Protein AF-A0A355I9F6-F1 (afdb_monomer_lite)

Foldseek 3Di:
DVVVLLVDLEEEAEFEQDQRTPPVVVVVLVVQQVVLPPVCVVPVVRAASQAQREYAYEYEEADDPVVQLCNCVRPQVVSQVSCPPPNHYHFCFLDPSTRRHGYAYQPDWADDPVDPDIDTHHDPVVVCVSCVSRVVRSVVSVD

Sequence (143 aa):
IYARLSAAEALFVVSAHYAPIPSKLAMLLEKMEQLAFLPRFNNEENKSLLYQRPVGIIAHGGGTEEIIKGYTGVVINTIANALSWPIEMNIIGAGEEWPRGIAIPVMTVKKDSNSVFPVQEYDWLDIKERIRPLVSNVMMELS

Secondary structure (DSSP, 8-state):
-HHHHHH-SSEEEEEE-SSSS-HHHHHHHHHHHHHHHHHHHH-TT---TTTT-EEEEEEEEE--HHHHHTHIIIIIHHHHHHHSTTT--EEE-SSSS-TT-EEEEESEEE--TT-SSPEEE--HHHHHHHHHHHHHHHHHTT-

Structure (mmCIF, N/CA/C/O backbone):
data_AF-A0A355I9F6-F1
#
_entry.id   AF-A0A355I9F6-F1
#
loop_
_atom_site.group_PDB
_atom_site.id
_atom_site.type_symbol
_atom_site.label_atom_id
_atom_site.label_alt_id
_atom_site.label_comp_id
_atom_site.label_asym_id
_atom_site.label_entity_id
_atom_site.label_seq_id
_atom_site.pdbx_PDB_ins_code
_atom_site.Cartn_x
_atom_site.Cartn_y
_atom_site.Cartn_z
_atom_site.occupancy
_atom_site.B_iso_or_equiv
_atom_site.auth_seq_id
_atom_site.auth_comp_id
_atom_site.auth_asym_id
_atom_site.auth_atom_id
_atom_site.pdbx_PDB_model_num
ATOM 1 N N . ILE A 1 1 ? -15.415 -8.206 -2.521 1.00 88.25 1 ILE A N 1
ATOM 2 C CA . ILE A 1 1 ? -14.079 -7.751 -2.054 1.00 88.25 1 ILE A CA 1
ATOM 3 C C . ILE A 1 1 ? -14.155 -7.289 -0.604 1.00 88.25 1 ILE A C 1
ATOM 5 O O . ILE A 1 1 ? -13.533 -7.942 0.218 1.00 88.25 1 ILE A O 1
ATOM 9 N N . TYR A 1 2 ? -14.976 -6.285 -0.269 1.00 89.38 2 TYR A N 1
ATOM 10 C CA . TYR A 1 2 ? -15.087 -5.753 1.100 1.00 89.38 2 TYR A CA 1
ATOM 11 C C . TYR A 1 2 ? -15.276 -6.819 2.193 1.00 89.38 2 TYR A C 1
ATOM 13 O O . TYR A 1 2 ? -14.479 -6.867 3.112 1.00 89.38 2 TYR A O 1
ATOM 21 N N . ALA A 1 3 ? -16.211 -7.763 2.034 1.00 91.12 3 ALA A N 1
ATOM 22 C CA . ALA A 1 3 ? -16.405 -8.843 3.013 1.00 91.12 3 ALA A CA 1
ATOM 23 C C . ALA A 1 3 ? -15.140 -9.689 3.280 1.00 91.12 3 ALA A C 1
ATOM 25 O O . ALA A 1 3 ? -14.922 -10.126 4.403 1.00 91.12 3 ALA A O 1
ATOM 26 N N . ARG A 1 4 ? -14.287 -9.899 2.264 1.00 93.81 4 ARG A N 1
ATOM 27 C CA . ARG A 1 4 ? -13.000 -10.590 2.446 1.00 93.81 4 ARG A CA 1
ATOM 28 C C . ARG A 1 4 ? -11.995 -9.710 3.186 1.00 93.81 4 ARG A C 1
ATOM 30 O O . ARG A 1 4 ? -11.299 -10.218 4.050 1.00 93.81 4 ARG A O 1
ATOM 37 N N . LEU A 1 5 ? -11.953 -8.410 2.878 1.00 92.88 5 LEU A N 1
ATOM 38 C CA . LEU A 1 5 ? -11.118 -7.447 3.605 1.00 92.88 5 LEU A CA 1
ATOM 39 C C . LEU A 1 5 ? -11.513 -7.407 5.086 1.00 92.88 5 LEU A C 1
ATOM 41 O O . LEU A 1 5 ? -10.661 -7.530 5.953 1.00 92.88 5 LEU A O 1
ATOM 45 N N . SER A 1 6 ? -12.812 -7.329 5.378 1.00 91.44 6 SER A N 1
ATOM 46 C CA . SER A 1 6 ? -13.343 -7.301 6.744 1.00 91.44 6 SER A CA 1
ATOM 47 C C . SER A 1 6 ? -13.072 -8.576 7.548 1.00 91.44 6 SER A C 1
ATOM 49 O O . SER A 1 6 ? -13.132 -8.538 8.775 1.00 91.44 6 SER A O 1
ATOM 51 N N . ALA A 1 7 ? -12.757 -9.695 6.896 1.00 94.31 7 ALA A N 1
ATOM 52 C CA . ALA A 1 7 ? -12.379 -10.943 7.557 1.00 94.31 7 ALA A CA 1
ATOM 53 C C . ALA A 1 7 ? -10.856 -11.118 7.711 1.00 94.31 7 ALA A C 1
ATOM 55 O O . ALA A 1 7 ? -10.430 -12.007 8.436 1.00 94.31 7 ALA A O 1
ATOM 56 N N . ALA A 1 8 ? -10.042 -10.304 7.033 1.00 95.25 8 ALA A N 1
ATOM 57 C CA . ALA A 1 8 ? -8.589 -10.442 7.033 1.00 95.25 8 ALA A CA 1
ATOM 58 C C . ALA A 1 8 ? -7.952 -9.763 8.253 1.00 95.25 8 ALA A C 1
ATOM 60 O O . ALA A 1 8 ? -8.316 -8.640 8.589 1.00 95.25 8 ALA A O 1
ATOM 61 N N . GLU A 1 9 ? -6.976 -10.411 8.881 1.00 96.38 9 GLU A N 1
ATOM 62 C CA . GLU A 1 9 ? -6.265 -9.870 10.051 1.00 96.38 9 GLU A CA 1
ATOM 63 C C . GLU A 1 9 ? -5.261 -8.776 9.665 1.00 96.38 9 GLU A C 1
ATOM 65 O O . GLU A 1 9 ? -5.070 -7.823 10.411 1.00 96.38 9 GLU A O 1
ATOM 70 N N . ALA A 1 10 ? -4.707 -8.858 8.454 1.00 97.31 10 ALA A N 1
ATOM 71 C CA . ALA A 1 10 ? -3.847 -7.849 7.847 1.00 97.31 10 ALA A CA 1
ATOM 72 C C . ALA A 1 10 ? -4.214 -7.620 6.377 1.00 97.31 10 ALA A C 1
ATOM 74 O O . ALA A 1 10 ? -4.852 -8.460 5.731 1.00 97.31 10 ALA A O 1
ATOM 75 N N . LEU A 1 11 ? -3.757 -6.497 5.825 1.00 97.25 11 LEU A N 1
ATOM 76 C CA . LEU A 1 11 ? -3.921 -6.157 4.415 1.00 97.25 11 LEU A CA 1
ATOM 77 C C . LEU A 1 11 ? -2.572 -5.813 3.773 1.00 97.25 11 LEU A C 1
ATOM 79 O O . LEU A 1 11 ? -1.759 -5.104 4.349 1.00 97.25 11 LEU A O 1
ATOM 83 N N . PHE A 1 12 ? -2.365 -6.244 2.532 1.00 98.12 12 PHE A N 1
ATOM 84 C CA . PHE A 1 12 ? -1.344 -5.664 1.663 1.00 98.12 12 PHE A CA 1
ATOM 85 C C . PHE A 1 12 ? -2.017 -5.030 0.451 1.00 98.12 12 PHE A C 1
ATOM 87 O O . PHE A 1 12 ? -2.768 -5.696 -0.265 1.00 98.12 12 PHE A O 1
ATOM 94 N N . VAL A 1 13 ? -1.749 -3.746 0.213 1.00 97.69 13 VAL A N 1
ATOM 95 C CA . VAL A 1 13 ? -2.215 -3.029 -0.978 1.00 97.69 13 VAL A CA 1
ATOM 96 C C . VAL A 1 13 ? -1.044 -2.865 -1.931 1.00 97.69 13 VAL A C 1
ATOM 98 O O . VAL A 1 13 ? -0.143 -2.071 -1.678 1.00 97.69 13 VAL A O 1
ATOM 101 N N . VAL A 1 14 ? -1.069 -3.601 -3.039 1.00 96.69 14 VAL A N 1
ATOM 102 C CA . VAL A 1 14 ? -0.078 -3.476 -4.113 1.00 96.69 14 VAL A CA 1
ATOM 103 C C . VAL A 1 14 ? -0.688 -2.656 -5.243 1.00 96.69 14 VAL A C 1
ATOM 105 O O . VAL A 1 14 ? -1.728 -3.037 -5.784 1.00 96.69 14 VAL A O 1
ATOM 108 N N . SER A 1 15 ? -0.077 -1.524 -5.587 1.00 95.94 15 SER A N 1
ATOM 109 C CA . SER A 1 15 ? -0.633 -0.596 -6.573 1.00 95.94 15 SER A CA 1
ATOM 110 C C . SER A 1 15 ? 0.418 -0.063 -7.534 1.00 95.94 15 SER A C 1
ATOM 112 O O . SER A 1 15 ? 1.451 0.466 -7.128 1.00 95.94 15 SER A O 1
ATOM 114 N N . ALA A 1 16 ? 0.094 -0.114 -8.823 1.00 92.12 16 ALA A N 1
ATOM 115 C CA . ALA A 1 16 ? 0.830 0.617 -9.840 1.00 92.12 16 ALA A CA 1
ATOM 116 C C . ALA A 1 16 ? 0.614 2.134 -9.690 1.00 92.12 16 ALA A C 1
ATOM 118 O O . ALA A 1 16 ? -0.431 2.569 -9.193 1.00 92.12 16 ALA A O 1
ATOM 119 N N . HIS A 1 17 ? 1.557 2.941 -10.176 1.00 89.19 17 HIS A N 1
ATOM 120 C CA . HIS A 1 17 ? 1.342 4.379 -10.361 1.00 89.19 17 HIS A CA 1
ATOM 121 C C . HIS A 1 17 ? 0.561 4.653 -11.654 1.00 89.19 17 HIS A C 1
ATOM 123 O O . HIS A 1 17 ? 1.140 4.676 -12.740 1.00 89.19 17 HIS A O 1
ATOM 129 N N . TYR A 1 18 ? -0.749 4.885 -11.527 1.00 81.12 18 TYR A N 1
ATOM 130 C CA . TYR A 1 18 ? -1.649 5.264 -12.625 1.00 81.12 18 TYR A CA 1
ATOM 131 C C . TYR A 1 18 ? -2.566 6.421 -12.194 1.00 81.12 18 TYR A C 1
ATOM 133 O O . TYR A 1 18 ? -3.695 6.193 -11.786 1.00 81.12 18 TYR A O 1
ATOM 141 N N . ALA A 1 19 ? -2.066 7.659 -12.267 1.00 70.31 19 ALA A N 1
ATOM 142 C CA . ALA A 1 19 ? -2.798 8.928 -12.091 1.00 70.31 19 ALA A CA 1
ATOM 143 C C . ALA A 1 19 ? -3.867 9.019 -10.957 1.00 70.31 19 ALA A C 1
ATOM 145 O O . ALA A 1 19 ? -5.053 9.172 -11.241 1.00 70.31 19 ALA A O 1
ATOM 146 N N . PRO A 1 20 ? -3.469 9.041 -9.670 1.00 86.50 20 PRO A N 1
ATOM 147 C CA . PRO A 1 20 ? -2.196 8.547 -9.167 1.00 86.50 20 PRO A CA 1
ATOM 148 C C . PRO A 1 20 ? -2.259 7.043 -8.834 1.00 86.50 20 PRO A C 1
ATOM 150 O O . PRO A 1 20 ? -1.222 6.387 -8.771 1.00 86.50 20 PRO A O 1
ATOM 153 N N . ILE A 1 21 ? -3.460 6.473 -8.687 1.00 96.06 21 ILE A N 1
ATOM 154 C CA . ILE A 1 21 ? -3.704 5.050 -8.426 1.00 96.06 21 ILE A CA 1
ATOM 155 C C . ILE A 1 21 ? -4.778 4.502 -9.378 1.00 96.06 21 ILE A C 1
ATOM 157 O O . ILE A 1 21 ? -5.635 5.264 -9.830 1.00 96.06 21 ILE A O 1
ATOM 161 N N . PRO A 1 22 ? -4.800 3.185 -9.663 1.00 95.94 22 PRO A N 1
ATOM 162 C CA . PRO A 1 22 ? -5.782 2.597 -10.566 1.00 95.94 22 PRO A CA 1
ATOM 163 C C . PRO A 1 22 ? -7.216 2.944 -10.147 1.00 95.94 22 PRO A C 1
ATOM 165 O O . PRO A 1 22 ? -7.581 2.786 -8.983 1.00 95.94 22 PRO A O 1
ATOM 168 N N . SER A 1 23 ? -8.062 3.332 -11.103 1.00 95.88 23 SER A N 1
ATOM 169 C CA . SER A 1 23 ? -9.444 3.769 -10.832 1.00 95.88 23 SER A CA 1
ATOM 170 C C . SER A 1 23 ? -10.260 2.756 -10.024 1.00 95.88 23 SER A C 1
ATOM 172 O O . SER A 1 23 ? -11.009 3.130 -9.129 1.00 95.88 23 SER A O 1
ATOM 174 N N . LYS A 1 24 ? -10.067 1.456 -10.271 1.00 94.94 24 LYS A N 1
ATOM 175 C CA . LYS A 1 24 ? -10.722 0.382 -9.505 1.00 94.94 24 LYS A CA 1
ATOM 176 C C . LYS A 1 24 ? -10.314 0.371 -8.027 1.00 94.94 24 LYS A C 1
ATOM 178 O O . LYS A 1 24 ? -11.147 0.051 -7.184 1.00 94.94 24 LYS A O 1
ATOM 183 N N . LEU A 1 25 ? -9.057 0.702 -7.717 1.00 96.31 25 LEU A N 1
ATOM 184 C CA . LEU A 1 25 ? -8.591 0.841 -6.337 1.00 96.31 25 LEU A CA 1
ATOM 185 C C . LEU A 1 25 ? -9.185 2.102 -5.705 1.00 96.31 25 LEU A C 1
ATOM 187 O O . LEU A 1 25 ? -9.702 2.016 -4.599 1.00 96.31 25 LEU A O 1
ATOM 191 N N . ALA A 1 26 ? -9.195 3.228 -6.425 1.00 96.44 26 ALA A N 1
ATOM 192 C CA . ALA A 1 26 ? -9.820 4.462 -5.948 1.00 96.44 26 ALA A CA 1
ATOM 193 C C . ALA A 1 26 ? -11.304 4.253 -5.590 1.00 96.44 26 ALA A C 1
ATOM 195 O O . ALA A 1 26 ? -11.713 4.564 -4.478 1.00 96.44 26 ALA A O 1
ATOM 196 N N . MET A 1 27 ? -12.080 3.615 -6.475 1.00 96.12 27 MET A N 1
ATOM 197 C CA . MET A 1 27 ? -13.490 3.287 -6.221 1.00 96.12 27 MET A CA 1
ATOM 198 C C . MET A 1 27 ? -13.679 2.367 -5.006 1.00 96.12 27 MET A C 1
ATOM 200 O O . MET A 1 27 ? -14.663 2.488 -4.277 1.00 96.12 27 MET A O 1
ATOM 204 N N . LEU A 1 28 ? -12.761 1.417 -4.791 1.00 96.19 28 LEU A N 1
ATOM 205 C CA . LEU A 1 28 ? -12.806 0.536 -3.626 1.00 96.19 28 LEU A CA 1
ATOM 206 C C . LEU A 1 28 ? -12.540 1.316 -2.334 1.00 96.19 28 LEU A C 1
ATOM 208 O O . LEU A 1 28 ? -13.301 1.157 -1.382 1.00 96.19 28 LEU A O 1
ATOM 212 N N . LEU A 1 29 ? -11.494 2.146 -2.313 1.00 96.62 29 LEU A N 1
ATOM 213 C CA . LEU A 1 29 ? -11.125 2.974 -1.163 1.00 96.62 29 LEU A CA 1
ATOM 214 C C . LEU A 1 29 ? -12.244 3.958 -0.808 1.00 96.62 29 LEU A C 1
ATOM 216 O O . LEU A 1 29 ? -12.674 3.988 0.339 1.00 96.62 29 LEU A O 1
ATOM 220 N N . GLU A 1 30 ? -12.805 4.651 -1.801 1.00 96.06 30 GLU A N 1
ATOM 221 C CA . GLU A 1 30 ? -13.956 5.540 -1.610 1.00 96.06 30 GLU A CA 1
ATOM 222 C C . GLU A 1 30 ? -15.144 4.786 -0.996 1.00 96.06 30 GLU A C 1
ATOM 224 O O . GLU A 1 30 ? -15.782 5.255 -0.051 1.00 96.06 30 GLU A O 1
ATOM 229 N N . LYS A 1 31 ? -15.433 3.568 -1.479 1.00 95.25 31 LYS A N 1
ATOM 230 C CA . LYS A 1 31 ? -16.535 2.784 -0.919 1.00 95.25 31 LYS A CA 1
ATOM 231 C C . LYS A 1 31 ? -16.265 2.342 0.519 1.00 95.25 31 LYS A C 1
ATOM 233 O O . LYS A 1 31 ? -17.197 2.303 1.321 1.00 95.25 31 LYS A O 1
ATOM 238 N N . MET A 1 32 ? -15.022 1.990 0.841 1.00 95.75 32 MET A N 1
ATOM 239 C CA . MET A 1 32 ? -14.610 1.643 2.204 1.00 95.75 32 MET A CA 1
ATOM 240 C C . MET A 1 32 ? -14.744 2.844 3.144 1.00 95.75 32 MET A C 1
ATOM 242 O O . MET A 1 32 ? -15.278 2.690 4.242 1.00 95.75 32 MET A O 1
ATOM 246 N N . GLU A 1 33 ? -14.335 4.026 2.686 1.00 95.25 33 GLU A N 1
ATOM 247 C CA . GLU A 1 33 ? -14.457 5.287 3.416 1.00 95.25 33 GLU A CA 1
ATOM 248 C C . GLU A 1 33 ? -15.925 5.606 3.715 1.00 95.25 33 GLU A C 1
ATOM 250 O O . GLU A 1 33 ? -16.282 5.799 4.873 1.00 95.25 33 GLU A O 1
ATOM 255 N N . GLN A 1 34 ? -16.809 5.536 2.712 1.00 93.81 34 GLN A N 1
ATOM 256 C CA . GLN A 1 34 ? -18.253 5.752 2.894 1.00 93.81 34 GLN A CA 1
ATOM 257 C C . GLN A 1 34 ? -18.873 4.807 3.937 1.00 93.81 34 GLN A C 1
ATOM 259 O O . GLN A 1 34 ? -19.726 5.225 4.722 1.00 93.81 34 GLN A O 1
ATOM 264 N N . LEU A 1 35 ? -18.470 3.529 3.933 1.00 93.81 35 LEU A N 1
ATOM 265 C CA . LEU A 1 35 ? -18.976 2.524 4.874 1.00 93.81 35 LEU A CA 1
ATOM 266 C C . LEU A 1 35 ? -18.510 2.783 6.311 1.00 93.81 35 LEU A C 1
ATOM 268 O O . LEU A 1 35 ? -19.252 2.479 7.241 1.00 93.81 35 LEU A O 1
ATOM 272 N N . ALA A 1 36 ? -17.312 3.338 6.493 1.00 95.25 36 ALA A N 1
ATOM 273 C CA . ALA A 1 36 ? -16.789 3.702 7.806 1.00 95.25 36 ALA A CA 1
ATOM 274 C C . ALA A 1 36 ? -17.307 5.072 8.284 1.00 95.25 36 ALA A C 1
ATOM 276 O O . ALA A 1 36 ? -17.608 5.236 9.464 1.00 95.25 36 ALA A O 1
ATOM 277 N N . PHE A 1 37 ? -17.470 6.036 7.375 1.00 95.44 37 PHE A N 1
ATOM 278 C CA . PHE A 1 37 ? -17.789 7.427 7.692 1.00 95.44 37 PHE A CA 1
ATOM 279 C C . PHE A 1 37 ? -19.146 7.590 8.375 1.00 95.44 37 PHE A C 1
ATOM 281 O O . PHE A 1 37 ? -19.214 8.129 9.474 1.00 95.44 37 PHE A O 1
ATOM 288 N N . LEU A 1 38 ? -20.240 7.136 7.747 1.00 93.00 38 LEU A N 1
ATOM 289 C CA . LEU A 1 38 ? -21.587 7.429 8.256 1.00 93.00 38 LEU A CA 1
ATOM 290 C C . LEU A 1 38 ? -21.839 6.836 9.655 1.00 93.00 38 LEU A C 1
ATOM 292 O O . LEU A 1 38 ? -22.345 7.570 10.508 1.00 93.00 38 LEU A O 1
ATOM 296 N N . PRO A 1 39 ? -21.484 5.567 9.950 1.00 92.50 39 PRO A N 1
ATOM 297 C CA . PRO A 1 39 ? -21.624 5.029 11.301 1.00 92.50 39 PRO A CA 1
ATOM 298 C C . PRO A 1 39 ? -20.787 5.790 12.332 1.00 92.50 39 PRO A C 1
ATOM 300 O O . PRO A 1 39 ? -21.295 6.054 13.422 1.00 92.50 39 PRO A O 1
ATOM 303 N N . ARG A 1 40 ? -19.547 6.159 11.974 1.00 93.00 40 ARG A N 1
ATOM 304 C CA . ARG A 1 40 ? -18.597 6.875 12.837 1.00 93.00 40 ARG A CA 1
ATOM 305 C C . ARG A 1 40 ? -19.039 8.307 13.129 1.00 93.00 40 ARG A C 1
ATOM 307 O O . ARG A 1 40 ? -18.971 8.744 14.268 1.00 93.00 40 ARG A O 1
ATOM 314 N N . PHE A 1 41 ? -19.529 9.019 12.116 1.00 93.56 41 PHE A N 1
ATOM 315 C CA . PHE A 1 41 ? -20.001 10.399 12.235 1.00 93.56 41 PHE A CA 1
ATOM 316 C C . PHE A 1 41 ? -21.193 10.525 13.193 1.00 93.56 41 PHE A C 1
ATOM 318 O O . PHE A 1 41 ? -21.307 11.506 13.918 1.00 93.56 41 PHE A O 1
ATOM 325 N N . ASN A 1 42 ? -22.079 9.525 13.210 1.00 94.12 42 ASN A N 1
ATOM 326 C CA . ASN A 1 42 ? -23.245 9.518 14.097 1.00 94.12 42 ASN A CA 1
ATOM 327 C C . ASN A 1 42 ? -22.939 8.951 15.492 1.00 94.12 42 ASN A C 1
ATOM 329 O O . ASN A 1 42 ? -23.703 9.185 16.426 1.00 94.12 42 ASN A O 1
AT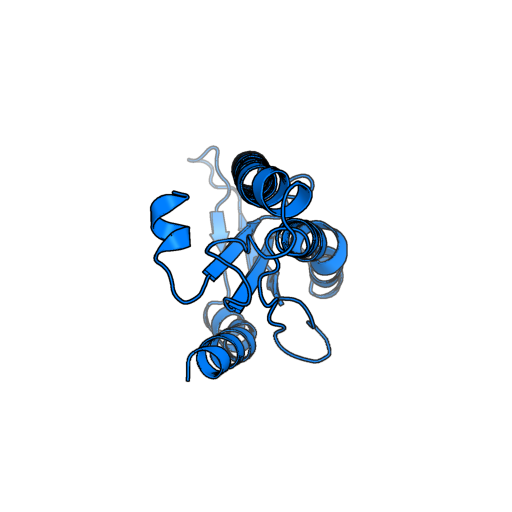OM 333 N N . ASN A 1 43 ? -21.861 8.178 15.633 1.00 94.06 43 ASN A N 1
ATOM 334 C CA . ASN A 1 43 ? -21.405 7.632 16.903 1.00 94.06 43 ASN A CA 1
ATOM 335 C C . ASN A 1 43 ? -19.903 7.322 16.832 1.00 94.06 43 ASN A C 1
ATOM 337 O O . ASN A 1 43 ? -19.487 6.372 16.163 1.00 94.06 43 ASN A O 1
ATOM 341 N N . GLU A 1 44 ? -19.102 8.072 17.588 1.00 91.38 44 GLU A N 1
ATOM 342 C CA . GLU A 1 44 ? -17.647 7.908 17.672 1.00 91.38 44 GLU A CA 1
ATOM 343 C C . GLU A 1 44 ? -17.196 6.599 18.345 1.00 91.38 44 GLU A C 1
ATOM 345 O O . GLU A 1 44 ? -16.002 6.360 18.480 1.00 91.38 44 GLU A O 1
ATOM 350 N N . GLU A 1 45 ? -18.094 5.700 18.738 1.00 94.62 45 GLU A N 1
ATOM 351 C CA . GLU A 1 45 ? -17.737 4.334 19.144 1.00 94.62 45 GLU A CA 1
ATOM 352 C C . GLU A 1 45 ? -17.842 3.329 17.985 1.00 94.62 45 GLU A C 1
ATOM 354 O O . GLU A 1 45 ? -17.245 2.252 18.031 1.00 94.62 45 GLU A O 1
ATOM 359 N N . ASN A 1 46 ? -18.524 3.687 16.890 1.00 94.19 46 ASN A N 1
ATOM 360 C CA . ASN A 1 46 ? -18.657 2.833 15.709 1.00 94.19 46 ASN A CA 1
ATOM 361 C C . ASN A 1 46 ? -17.366 2.844 14.886 1.00 94.19 46 ASN A C 1
ATOM 363 O O . ASN A 1 46 ? -17.200 3.623 13.947 1.00 94.19 46 ASN A O 1
ATOM 367 N N . LYS A 1 47 ? -16.428 1.982 15.263 1.00 95.56 47 LYS A N 1
ATOM 368 C CA . LYS A 1 47 ? -15.162 1.772 14.557 1.00 95.56 47 LYS A CA 1
ATOM 369 C C . LYS A 1 47 ? -15.367 0.902 13.314 1.00 95.56 47 LYS A C 1
ATOM 371 O O . LYS A 1 47 ? -16.197 -0.007 13.304 1.00 95.56 47 LYS A O 1
ATOM 376 N N . SER A 1 48 ? -14.589 1.169 12.265 1.00 94.88 48 SER A N 1
ATOM 377 C CA . SER A 1 48 ? -14.527 0.316 11.073 1.00 94.88 48 SER A CA 1
ATOM 3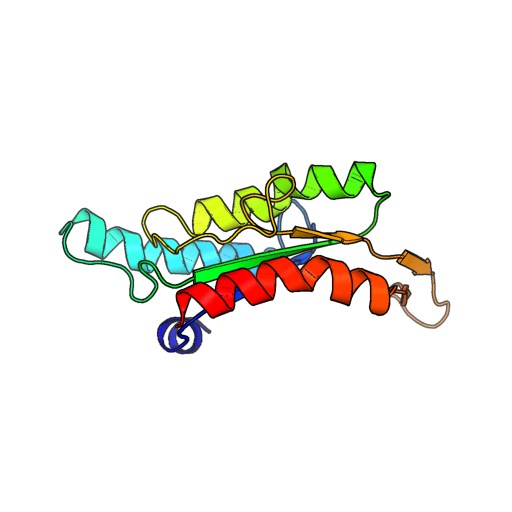78 C C . SER A 1 48 ? -14.161 -1.127 11.444 1.00 94.88 48 SER A C 1
ATOM 380 O O . SER A 1 48 ? -13.375 -1.360 12.358 1.00 94.88 48 SER A O 1
ATOM 382 N N . LEU A 1 49 ? -14.629 -2.110 10.667 1.00 93.94 49 LEU A N 1
ATOM 383 C CA . LEU A 1 49 ? -14.185 -3.509 10.798 1.00 93.94 49 LEU A CA 1
ATOM 384 C C . LEU A 1 49 ? -12.674 -3.687 10.558 1.00 93.94 49 LEU A C 1
ATOM 386 O O . LEU A 1 49 ? -12.124 -4.738 10.871 1.00 93.94 49 LEU A O 1
ATOM 390 N N . LEU A 1 50 ? -12.021 -2.678 9.979 1.00 95.88 50 LEU A N 1
ATOM 391 C CA . LEU A 1 50 ? -10.587 -2.642 9.701 1.00 95.88 50 LEU A CA 1
ATOM 392 C C . LEU A 1 50 ? -9.803 -1.783 10.705 1.00 95.88 50 LEU A C 1
ATOM 394 O O . LEU A 1 50 ? -8.602 -1.599 10.524 1.00 95.88 50 LEU A O 1
ATOM 398 N N . TYR A 1 51 ? -10.465 -1.256 11.738 1.00 96.44 51 TYR A N 1
ATOM 399 C CA . TYR A 1 51 ? -9.852 -0.381 12.733 1.00 96.44 51 TYR A CA 1
ATOM 400 C C . TYR A 1 51 ? -8.614 -1.032 13.355 1.00 96.44 51 TYR A C 1
ATOM 402 O O . TYR A 1 51 ? -8.685 -2.157 13.853 1.00 96.44 51 TYR A O 1
ATOM 410 N N . GLN A 1 52 ? -7.492 -0.314 13.305 1.00 97.00 52 GLN A N 1
ATOM 411 C CA . GLN A 1 52 ? -6.171 -0.710 13.806 1.00 97.00 52 GLN A CA 1
ATOM 412 C C . GLN A 1 52 ? -5.593 -1.999 13.204 1.00 97.00 52 GLN A C 1
ATOM 414 O O . GLN A 1 52 ? -4.520 -2.429 13.617 1.00 97.00 52 GLN A O 1
ATOM 419 N N . ARG A 1 53 ? -6.231 -2.599 12.190 1.00 97.50 53 ARG A N 1
ATOM 420 C CA . ARG A 1 53 ? -5.630 -3.739 11.490 1.00 97.50 53 ARG A CA 1
ATOM 421 C C . ARG A 1 53 ? -4.417 -3.269 10.687 1.00 97.50 53 ARG A C 1
ATOM 423 O O . ARG A 1 53 ? -4.523 -2.236 10.014 1.00 97.50 53 ARG A O 1
ATOM 430 N N . PRO A 1 54 ? -3.290 -3.999 10.726 1.00 98.44 54 PRO A N 1
ATOM 431 C CA . PRO A 1 54 ? -2.084 -3.597 10.025 1.00 98.44 54 PRO A CA 1
ATOM 432 C C . PRO A 1 54 ? -2.269 -3.670 8.510 1.00 98.44 54 PRO A C 1
ATOM 434 O O . PRO A 1 54 ? -2.836 -4.625 7.963 1.00 98.44 54 PRO A O 1
ATOM 437 N N . VAL A 1 55 ? -1.762 -2.651 7.820 1.00 98.62 55 VAL A N 1
ATOM 438 C CA . VAL A 1 55 ? -1.713 -2.603 6.361 1.00 98.62 55 VAL A CA 1
ATOM 439 C C . VAL A 1 55 ? -0.330 -2.225 5.851 1.00 98.62 55 VAL A C 1
ATOM 441 O O . VAL A 1 55 ? 0.221 -1.186 6.207 1.00 98.62 55 VAL A O 1
ATOM 444 N N . GLY A 1 56 ? 0.211 -3.060 4.964 1.00 98.62 56 GLY A N 1
ATOM 445 C CA . GLY A 1 56 ? 1.396 -2.747 4.173 1.00 98.62 56 GLY A CA 1
ATOM 446 C C . GLY A 1 56 ? 1.012 -2.206 2.796 1.00 98.62 56 GLY A C 1
ATOM 447 O O . GLY A 1 56 ? 0.190 -2.798 2.095 1.00 98.62 56 GLY A O 1
ATOM 448 N N . ILE A 1 57 ? 1.615 -1.095 2.374 1.00 98.69 57 ILE A N 1
ATOM 449 C CA . ILE A 1 57 ? 1.370 -0.490 1.055 1.00 98.69 57 ILE A CA 1
ATOM 450 C C . ILE A 1 57 ? 2.616 -0.663 0.187 1.00 98.69 57 ILE A C 1
ATOM 452 O O . ILE A 1 57 ? 3.712 -0.281 0.587 1.00 98.69 57 ILE A O 1
ATOM 456 N N . ILE A 1 58 ? 2.450 -1.225 -1.008 1.00 97.94 58 ILE A N 1
ATOM 457 C CA . ILE A 1 58 ? 3.528 -1.475 -1.967 1.00 97.94 58 ILE A CA 1
ATOM 458 C C . ILE A 1 58 ? 3.183 -0.761 -3.271 1.00 97.94 58 ILE A C 1
ATOM 460 O O . ILE A 1 58 ? 2.274 -1.163 -4.000 1.00 97.94 58 ILE A O 1
ATOM 464 N N . ALA A 1 59 ? 3.910 0.305 -3.576 1.00 96.12 59 ALA A N 1
ATOM 465 C CA . ALA A 1 59 ? 3.812 0.977 -4.861 1.00 96.12 59 ALA A CA 1
ATOM 466 C C . ALA A 1 59 ? 4.760 0.319 -5.871 1.00 96.12 59 ALA A C 1
ATOM 468 O O . ALA A 1 59 ? 5.852 -0.107 -5.506 1.00 96.12 59 ALA A O 1
ATOM 469 N N . HIS A 1 60 ? 4.386 0.246 -7.146 1.00 92.62 60 HIS A N 1
ATOM 470 C CA . HIS A 1 60 ? 5.306 -0.228 -8.182 1.00 92.62 60 HIS A CA 1
ATOM 471 C C . HIS A 1 60 ? 5.147 0.522 -9.501 1.00 92.62 60 HIS A C 1
ATOM 473 O O . HIS A 1 60 ? 4.068 1.017 -9.835 1.00 92.62 60 HIS A O 1
ATOM 479 N N . GLY A 1 61 ? 6.222 0.596 -10.279 1.00 88.94 61 GLY A N 1
ATOM 480 C CA . GLY A 1 61 ? 6.179 1.188 -11.611 1.00 88.94 61 GLY A CA 1
ATOM 481 C C . GLY A 1 61 ? 7.557 1.410 -12.216 1.00 88.94 61 GLY A C 1
ATOM 482 O O . GLY A 1 61 ? 8.574 1.009 -11.658 1.00 88.94 61 GLY A O 1
ATOM 483 N N . GLY A 1 62 ? 7.576 2.014 -13.401 1.00 84.06 62 GLY A N 1
ATOM 484 C CA . GLY A 1 62 ? 8.818 2.346 -14.090 1.00 84.06 62 GLY A CA 1
ATOM 485 C C . GLY A 1 62 ? 9.490 3.577 -13.485 1.00 84.06 62 GLY A C 1
ATOM 486 O O . GLY A 1 62 ? 8.816 4.530 -13.082 1.00 84.06 62 GLY A O 1
ATOM 487 N N . GLY A 1 63 ? 10.818 3.567 -13.460 1.00 80.69 63 GLY A N 1
ATOM 488 C CA . GLY A 1 63 ? 11.620 4.688 -12.989 1.00 80.69 63 GLY A CA 1
ATOM 489 C C . GLY A 1 63 ? 12.982 4.241 -12.475 1.00 80.69 63 GLY A C 1
ATOM 490 O O . GLY A 1 63 ? 13.210 3.062 -12.231 1.00 80.69 63 GLY A O 1
ATOM 491 N N . THR A 1 64 ? 13.884 5.203 -12.317 1.00 84.25 64 THR A N 1
ATOM 492 C CA . THR A 1 64 ? 15.128 5.029 -11.560 1.00 84.25 64 THR A CA 1
ATOM 493 C C . THR A 1 64 ? 14.836 5.004 -10.054 1.00 84.25 64 THR A C 1
ATOM 495 O O . THR A 1 64 ? 13.734 5.350 -9.624 1.00 84.25 64 THR A O 1
ATOM 498 N N . GLU A 1 65 ? 15.839 4.675 -9.235 1.00 83.81 65 GLU A N 1
ATOM 499 C CA . GLU A 1 65 ? 15.763 4.783 -7.764 1.00 83.81 65 GLU A CA 1
ATOM 500 C C . GLU A 1 65 ? 15.358 6.182 -7.276 1.00 83.81 65 GLU A C 1
ATOM 502 O O . GLU A 1 65 ? 14.718 6.333 -6.242 1.00 83.81 65 GLU A O 1
ATOM 507 N N . GLU A 1 66 ? 15.697 7.232 -8.019 1.00 84.69 66 GLU A N 1
ATOM 508 C CA . GLU A 1 66 ? 15.279 8.591 -7.676 1.00 84.69 66 GLU A CA 1
ATOM 509 C C . GLU A 1 66 ? 13.792 8.814 -7.983 1.00 84.69 66 GLU A C 1
ATOM 511 O O . GLU A 1 66 ? 13.048 9.346 -7.159 1.00 84.69 66 GLU A O 1
ATOM 516 N N . ILE A 1 67 ? 13.329 8.338 -9.142 1.00 86.38 67 ILE A N 1
ATOM 517 C CA . ILE A 1 67 ? 11.930 8.471 -9.564 1.00 86.38 67 ILE A CA 1
ATOM 518 C C . ILE A 1 67 ? 11.008 7.666 -8.643 1.00 86.38 67 ILE A C 1
ATOM 520 O O . ILE A 1 67 ? 9.916 8.134 -8.309 1.00 86.38 67 ILE A O 1
ATOM 524 N N .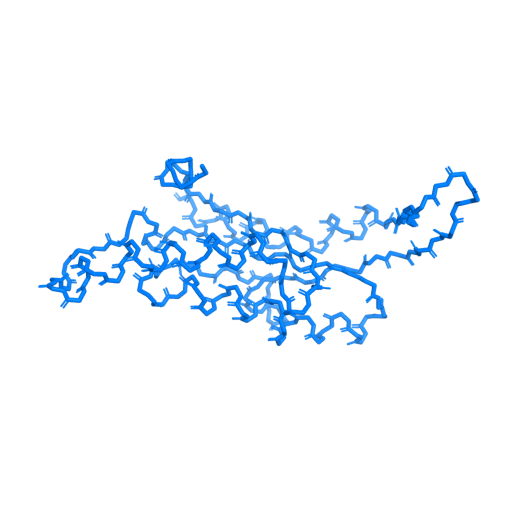 ILE A 1 68 ? 11.437 6.478 -8.203 1.00 89.44 68 ILE A N 1
ATOM 525 C CA . ILE A 1 68 ? 10.601 5.602 -7.378 1.00 89.44 68 ILE A CA 1
ATOM 526 C C . ILE A 1 68 ? 10.310 6.216 -5.999 1.00 89.44 68 ILE A C 1
ATOM 528 O O . ILE A 1 68 ? 9.233 5.992 -5.451 1.00 89.44 68 ILE A O 1
ATOM 532 N N . LYS A 1 69 ? 11.179 7.095 -5.477 1.00 89.94 69 LYS A N 1
ATOM 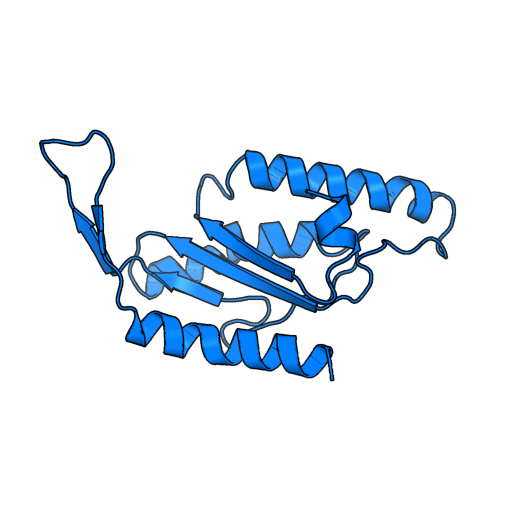533 C CA . LYS A 1 69 ? 10.912 7.867 -4.245 1.00 89.94 69 LYS A CA 1
ATOM 534 C C . LYS A 1 69 ? 9.719 8.810 -4.387 1.00 89.94 69 LYS A C 1
ATOM 536 O O . LYS A 1 69 ? 8.976 9.021 -3.428 1.00 89.94 69 LYS A O 1
ATOM 541 N N . GLY A 1 70 ? 9.468 9.318 -5.595 1.00 90.88 70 GLY A N 1
ATOM 542 C CA . GLY A 1 70 ? 8.287 10.128 -5.898 1.00 90.88 70 GLY A CA 1
ATOM 543 C C . GLY A 1 70 ? 6.964 9.380 -5.690 1.00 90.88 70 GLY A C 1
ATOM 544 O O . GLY A 1 70 ? 5.942 10.007 -5.403 1.00 90.88 70 GLY A O 1
ATOM 545 N N . TYR A 1 71 ? 6.974 8.041 -5.746 1.00 94.25 71 TYR A N 1
ATOM 546 C CA . TYR A 1 71 ? 5.776 7.213 -5.567 1.00 94.25 71 TYR A CA 1
ATOM 547 C C . TYR A 1 71 ? 5.236 7.294 -4.136 1.00 94.25 71 TYR A C 1
ATOM 549 O O . TYR A 1 71 ? 4.043 7.059 -3.928 1.00 94.25 71 TYR A O 1
ATOM 557 N N . THR A 1 72 ? 6.064 7.702 -3.168 1.00 94.50 72 THR A N 1
ATOM 558 C CA . THR A 1 72 ? 5.613 8.013 -1.809 1.00 94.50 72 THR A CA 1
ATOM 559 C C . THR A 1 72 ? 4.523 9.076 -1.821 1.00 94.50 72 THR A C 1
ATOM 561 O O . THR A 1 72 ? 3.471 8.891 -1.214 1.00 94.50 72 THR A O 1
ATOM 564 N N . GLY A 1 73 ? 4.742 10.169 -2.555 1.00 91.88 73 GLY A N 1
ATOM 565 C CA . GLY A 1 73 ? 3.798 11.281 -2.615 1.00 91.88 73 GLY A CA 1
ATOM 566 C C . GLY A 1 73 ? 2.504 10.921 -3.339 1.00 91.88 73 GLY A C 1
ATOM 567 O O . GLY A 1 73 ? 1.422 11.226 -2.847 1.00 91.88 73 GLY A O 1
ATOM 568 N N . VAL A 1 74 ? 2.612 10.262 -4.493 1.00 92.19 74 VAL A N 1
ATOM 569 C CA . VAL A 1 74 ? 1.460 10.054 -5.382 1.00 92.19 74 VAL A CA 1
ATOM 570 C C . VAL A 1 74 ? 0.707 8.753 -5.105 1.00 92.19 74 VAL A C 1
ATOM 572 O O . VAL A 1 74 ? -0.518 8.772 -5.067 1.00 92.19 74 VAL A O 1
ATOM 575 N N . VAL A 1 75 ? 1.386 7.630 -4.854 1.00 96.75 75 VAL A N 1
ATOM 576 C CA . VAL A 1 75 ? 0.724 6.330 -4.632 1.00 96.75 75 VAL A CA 1
ATOM 577 C C . VAL A 1 75 ? 0.531 6.064 -3.144 1.00 96.75 75 VAL A C 1
ATOM 579 O O . VAL A 1 75 ? -0.602 5.915 -2.687 1.00 96.75 75 VAL A O 1
ATOM 582 N N . ILE A 1 76 ? 1.630 6.013 -2.385 1.00 97.88 76 ILE A N 1
ATOM 583 C CA . ILE A 1 76 ? 1.611 5.533 -0.997 1.00 97.88 76 ILE A CA 1
ATOM 584 C C . ILE A 1 76 ? 0.775 6.463 -0.123 1.00 97.88 76 ILE A C 1
ATOM 586 O O . ILE A 1 76 ? -0.147 5.999 0.540 1.00 97.88 76 ILE A O 1
ATOM 590 N N . ASN A 1 77 ? 1.033 7.771 -0.167 1.00 97.44 77 ASN A N 1
ATOM 591 C CA . ASN A 1 77 ? 0.287 8.736 0.637 1.00 97.44 77 ASN A CA 1
ATOM 592 C C . ASN A 1 77 ? -1.189 8.810 0.235 1.00 97.44 77 ASN A C 1
ATOM 594 O O . ASN A 1 77 ? -2.030 8.953 1.113 1.00 97.44 77 ASN A O 1
ATOM 598 N N . THR A 1 78 ? -1.531 8.654 -1.048 1.00 96.88 78 THR A N 1
ATOM 599 C CA . THR A 1 78 ? -2.938 8.613 -1.484 1.00 96.88 78 THR A CA 1
ATOM 600 C C . THR A 1 78 ? -3.679 7.437 -0.851 1.00 96.88 78 THR A C 1
ATOM 602 O O . THR A 1 78 ? -4.759 7.617 -0.292 1.00 96.88 78 THR A O 1
ATOM 605 N N . ILE A 1 79 ? -3.087 6.239 -0.891 1.00 98.25 79 ILE A N 1
ATOM 606 C CA . ILE A 1 79 ? -3.684 5.036 -0.293 1.00 98.25 79 ILE A CA 1
ATOM 607 C C . ILE A 1 79 ? -3.714 5.158 1.235 1.00 98.25 79 ILE A C 1
ATOM 609 O O . ILE A 1 79 ? -4.746 4.903 1.847 1.00 98.25 79 ILE A O 1
ATOM 613 N N . ALA A 1 80 ? -2.609 5.585 1.851 1.00 98.25 80 ALA A N 1
ATOM 614 C CA . ALA A 1 80 ? -2.504 5.748 3.298 1.00 98.25 80 ALA A CA 1
ATOM 615 C C . ALA A 1 80 ? -3.526 6.756 3.834 1.00 98.25 80 ALA A C 1
ATOM 617 O O . ALA A 1 80 ? -4.153 6.495 4.856 1.00 98.25 80 ALA A O 1
ATOM 618 N N . ASN A 1 81 ? -3.740 7.873 3.134 1.00 97.31 81 ASN A N 1
ATOM 619 C CA . ASN A 1 81 ? -4.735 8.872 3.516 1.00 97.31 81 ASN A CA 1
ATOM 620 C C . ASN A 1 81 ? -6.152 8.285 3.488 1.00 97.31 81 ASN A C 1
ATOM 622 O O . ASN A 1 81 ? -6.884 8.452 4.455 1.00 97.31 81 ASN A O 1
ATOM 626 N N . ALA A 1 82 ? -6.510 7.539 2.438 1.00 96.81 82 ALA A N 1
ATOM 627 C CA . ALA A 1 82 ? -7.827 6.904 2.341 1.00 96.81 82 ALA A CA 1
ATOM 628 C C . ALA A 1 82 ? -8.055 5.807 3.400 1.00 96.81 82 ALA A C 1
ATOM 630 O O . ALA A 1 82 ? -9.187 5.543 3.789 1.00 96.81 82 ALA A O 1
ATOM 631 N N . LEU A 1 83 ? -6.985 5.152 3.867 1.00 97.81 83 LEU A N 1
ATOM 632 C CA . LEU A 1 83 ? -7.033 4.124 4.917 1.00 97.81 83 LEU A CA 1
ATOM 633 C C . LEU A 1 83 ? -6.867 4.681 6.339 1.00 97.81 83 LEU A C 1
ATOM 635 O O . LEU A 1 83 ? -7.026 3.933 7.307 1.00 97.81 83 LEU A O 1
ATOM 639 N N . SER A 1 84 ? -6.562 5.974 6.462 1.00 96.38 84 SER A N 1
ATOM 640 C CA . SER A 1 84 ? -6.526 6.705 7.727 1.00 96.38 84 SER A CA 1
ATOM 641 C C . SER A 1 84 ? -7.967 6.997 8.162 1.00 96.38 84 SER A C 1
ATOM 643 O O . SER A 1 84 ? -8.831 6.130 8.072 1.00 96.38 84 SER A O 1
ATOM 645 N N . TRP A 1 85 ? -8.291 8.187 8.653 1.00 94.31 85 TRP A N 1
ATOM 646 C CA . TRP A 1 85 ? -9.661 8.483 9.063 1.00 94.31 85 TRP A CA 1
ATOM 647 C C . TRP A 1 85 ? -10.646 8.419 7.875 1.00 94.31 85 TRP A C 1
ATOM 649 O O . TRP A 1 85 ? -10.327 8.973 6.824 1.00 94.31 85 TRP A O 1
ATOM 659 N N . PRO A 1 86 ? -11.832 7.784 8.004 1.00 94.31 86 PRO A N 1
ATOM 660 C CA . PRO A 1 86 ? -12.450 7.193 9.198 1.00 94.31 86 PRO A CA 1
ATOM 661 C C . PRO A 1 86 ? -12.263 5.667 9.319 1.00 94.31 86 PRO A C 1
ATOM 663 O O . PRO A 1 86 ? -12.881 5.035 10.174 1.00 94.31 86 PRO A O 1
ATOM 666 N N . ILE A 1 87 ? -11.472 5.041 8.443 1.00 96.81 87 ILE A N 1
ATOM 667 C CA . ILE A 1 87 ? -11.219 3.591 8.479 1.00 96.81 87 ILE A CA 1
ATOM 668 C C . ILE A 1 87 ? -10.252 3.238 9.622 1.00 96.81 87 ILE A C 1
ATOM 670 O O . ILE A 1 87 ? -10.446 2.232 10.302 1.00 96.81 87 ILE A O 1
ATOM 674 N N . GLU A 1 88 ? -9.248 4.087 9.824 1.00 97.00 88 GLU A N 1
ATOM 675 C CA . GLU A 1 88 ? -8.236 4.060 10.879 1.00 97.00 88 GLU A CA 1
ATOM 676 C C . GLU A 1 88 ? -7.452 2.741 10.924 1.00 97.00 88 GLU A C 1
ATOM 678 O O . GLU A 1 88 ? -7.250 2.161 11.994 1.00 97.00 88 GLU A O 1
ATOM 683 N N . MET A 1 89 ? -7.011 2.256 9.758 1.00 98.19 89 MET A N 1
ATOM 684 C CA . MET A 1 89 ? -6.063 1.139 9.693 1.00 98.19 89 MET A CA 1
ATOM 685 C C . MET A 1 89 ? -4.692 1.549 10.246 1.00 98.19 89 MET A C 1
ATOM 687 O O . MET A 1 89 ? -4.305 2.718 10.176 1.00 98.19 89 MET A O 1
ATOM 691 N N . ASN A 1 90 ? -3.929 0.575 10.741 1.00 98.38 90 ASN A N 1
ATOM 692 C CA . ASN A 1 90 ? -2.553 0.796 11.178 1.00 98.38 90 ASN A CA 1
ATOM 693 C C . ASN A 1 90 ? -1.609 0.745 9.960 1.00 98.38 90 ASN A C 1
ATOM 695 O O . ASN A 1 90 ? -1.336 -0.327 9.419 1.00 98.38 90 ASN A O 1
ATOM 699 N N . ILE A 1 91 ? -1.167 1.911 9.475 1.00 98.69 91 ILE A N 1
ATOM 700 C CA . ILE A 1 91 ? -0.314 2.019 8.282 1.00 98.69 91 ILE A CA 1
ATOM 701 C C . ILE A 1 91 ? 1.130 1.654 8.635 1.00 98.69 91 ILE A C 1
ATOM 703 O O . ILE A 1 91 ? 1.798 2.387 9.362 1.00 98.69 91 ILE A O 1
ATOM 707 N N . ILE A 1 92 ? 1.633 0.561 8.061 1.00 98.56 92 ILE A N 1
ATOM 708 C CA . ILE A 1 92 ? 2.961 0.027 8.375 1.00 98.56 92 ILE A CA 1
ATOM 709 C C . ILE A 1 92 ? 4.003 0.493 7.356 1.00 98.56 92 ILE A C 1
ATOM 711 O O . ILE A 1 92 ? 3.815 0.390 6.141 1.00 98.56 92 ILE A O 1
ATOM 715 N N . GLY A 1 93 ? 5.127 0.998 7.866 1.00 98.12 93 GLY A N 1
ATOM 716 C CA . GLY A 1 93 ? 6.306 1.365 7.085 1.00 98.12 93 GLY A CA 1
ATOM 717 C C . GLY A 1 93 ? 7.325 0.233 6.939 1.00 98.12 93 GLY A C 1
ATOM 718 O O . GLY A 1 93 ? 7.349 -0.713 7.726 1.00 98.12 93 GLY A O 1
ATOM 719 N N . ALA A 1 94 ? 8.216 0.358 5.956 1.00 97.69 94 ALA A N 1
ATOM 720 C CA . ALA A 1 94 ? 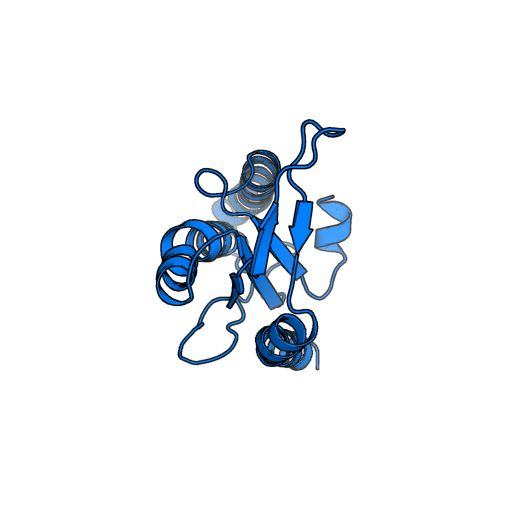9.357 -0.537 5.746 1.00 97.69 94 ALA A CA 1
ATOM 721 C C . ALA A 1 94 ? 10.668 -0.028 6.388 1.00 97.69 94 ALA A C 1
ATOM 723 O O . ALA A 1 94 ? 11.721 -0.627 6.185 1.00 97.69 94 ALA A O 1
ATOM 724 N N . GLY A 1 95 ? 10.623 1.075 7.142 1.00 96.25 95 GLY A N 1
ATOM 725 C CA . GLY A 1 95 ? 11.777 1.697 7.804 1.00 96.25 95 GLY A CA 1
ATOM 726 C C . GLY A 1 95 ? 11.712 3.225 7.759 1.00 96.25 95 GLY A C 1
ATOM 727 O O . GLY A 1 95 ? 10.715 3.789 7.313 1.00 96.25 95 GLY A O 1
ATOM 728 N N . GLU A 1 96 ? 12.782 3.899 8.189 1.00 94.62 96 GLU A N 1
ATOM 729 C CA . GLU A 1 96 ? 12.842 5.372 8.236 1.00 94.62 96 GLU A CA 1
ATOM 730 C C . GLU A 1 96 ? 12.705 6.027 6.853 1.00 94.62 96 GLU A C 1
ATOM 732 O O . GLU A 1 96 ? 12.024 7.040 6.715 1.00 94.62 96 GLU A O 1
ATOM 737 N N . GLU A 1 97 ? 13.299 5.430 5.813 1.00 93.12 97 GLU A N 1
ATOM 738 C CA . GLU A 1 97 ? 13.185 5.932 4.434 1.00 93.12 97 GLU A CA 1
ATOM 739 C C . GLU A 1 97 ? 11.771 5.740 3.864 1.00 93.12 97 GLU A C 1
ATOM 741 O O . GLU A 1 97 ? 11.314 6.512 3.019 1.00 93.12 97 GLU A O 1
ATOM 746 N N . TRP A 1 98 ? 11.054 4.731 4.357 1.00 96.31 98 TRP A N 1
ATOM 747 C CA . TRP A 1 98 ? 9.757 4.319 3.840 1.00 96.31 98 TRP A CA 1
ATOM 748 C C . TRP A 1 98 ? 8.728 4.174 4.972 1.00 96.31 98 TRP A C 1
ATOM 750 O O . TRP A 1 98 ? 8.258 3.073 5.265 1.00 96.31 98 TRP A O 1
ATOM 760 N N . PRO A 1 99 ? 8.329 5.281 5.621 1.00 97.38 99 PRO A N 1
ATOM 761 C CA . PRO A 1 99 ? 7.577 5.234 6.875 1.00 97.38 99 PRO A CA 1
ATOM 762 C C . PRO A 1 99 ? 6.113 4.788 6.730 1.00 97.38 99 PRO A C 1
ATOM 764 O O . PRO A 1 99 ? 5.445 4.586 7.736 1.00 97.38 99 PRO A O 1
ATOM 767 N N . ARG A 1 100 ? 5.583 4.662 5.505 1.00 97.88 100 ARG A N 1
ATOM 768 C CA . ARG A 1 100 ? 4.158 4.351 5.248 1.00 97.88 100 ARG A CA 1
ATOM 769 C C . ARG A 1 100 ? 3.923 3.276 4.182 1.00 97.88 100 ARG A C 1
ATOM 771 O O . ARG A 1 100 ? 2.829 3.180 3.633 1.00 97.88 100 ARG A O 1
ATOM 778 N N . GLY A 1 101 ? 4.956 2.531 3.811 1.00 97.75 101 GLY A N 1
ATOM 779 C CA . GLY A 1 101 ? 4.879 1.515 2.766 1.00 97.75 101 GLY A CA 1
ATOM 780 C C . GLY A 1 101 ? 6.251 1.237 2.182 1.00 97.75 101 GLY A C 1
ATOM 781 O O . GLY A 1 101 ? 7.240 1.380 2.886 1.00 97.75 101 GLY A O 1
ATOM 782 N N . ILE A 1 102 ? 6.314 0.869 0.906 1.00 97.50 102 ILE A N 1
ATOM 783 C CA . ILE A 1 102 ? 7.542 0.831 0.105 1.00 97.50 102 ILE A CA 1
ATOM 784 C C . ILE A 1 102 ? 7.206 0.980 -1.380 1.00 97.50 102 ILE A C 1
ATOM 786 O O . ILE A 1 102 ? 6.088 0.665 -1.792 1.00 97.50 102 ILE A O 1
ATOM 790 N N . ALA A 1 103 ? 8.155 1.437 -2.194 1.00 95.19 103 ALA A N 1
ATOM 791 C CA . ALA A 1 103 ? 8.025 1.408 -3.643 1.00 95.19 103 ALA A CA 1
ATOM 792 C C . ALA A 1 103 ? 9.090 0.512 -4.292 1.00 95.19 103 ALA A C 1
ATOM 794 O O . ALA A 1 103 ? 10.249 0.516 -3.878 1.00 95.19 103 ALA A O 1
ATOM 795 N N . ILE A 1 104 ? 8.689 -0.254 -5.309 1.00 93.38 104 ILE A N 1
ATOM 796 C CA . ILE A 1 104 ? 9.560 -1.174 -6.050 1.00 93.38 104 ILE A CA 1
ATOM 797 C C . ILE A 1 104 ? 9.652 -0.773 -7.534 1.00 93.38 104 ILE A C 1
ATOM 799 O O . ILE A 1 104 ? 8.621 -0.514 -8.169 1.00 93.38 104 ILE A O 1
ATOM 803 N N . PRO A 1 105 ? 10.862 -0.720 -8.114 1.00 88.94 105 PRO A N 1
ATOM 804 C CA . PRO A 1 105 ? 11.030 -0.391 -9.521 1.00 88.94 105 PRO A CA 1
ATOM 805 C C . PRO A 1 105 ? 10.731 -1.595 -10.425 1.00 88.94 105 PRO A C 1
ATOM 807 O O . PRO A 1 105 ? 11.001 -2.750 -10.094 1.00 88.94 105 PRO A O 1
ATOM 810 N N . VAL A 1 106 ? 10.203 -1.320 -11.616 1.00 87.75 106 VAL A N 1
ATOM 811 C CA . VAL A 1 106 ? 10.264 -2.253 -12.750 1.00 87.75 106 VAL A CA 1
ATOM 812 C C . VAL A 1 106 ? 11.675 -2.171 -13.332 1.00 87.75 106 VAL A C 1
ATOM 814 O O . VAL A 1 106 ? 12.106 -1.080 -13.705 1.00 87.75 106 VAL A O 1
ATOM 817 N N . MET A 1 107 ? 12.380 -3.302 -13.443 1.00 86.00 107 MET A N 1
ATOM 818 C CA . MET A 1 107 ? 13.771 -3.319 -13.917 1.00 86.00 107 MET A CA 1
ATOM 819 C C . MET A 1 107 ? 13.855 -2.877 -15.378 1.00 86.00 107 MET A C 1
ATOM 821 O O . MET A 1 107 ? 14.692 -2.055 -15.750 1.00 86.00 107 MET A O 1
ATOM 825 N N . THR A 1 108 ? 13.015 -3.442 -16.244 1.00 86.44 108 THR A N 1
ATOM 826 C CA . THR A 1 108 ? 13.030 -3.115 -17.674 1.00 86.44 108 THR A CA 1
ATOM 827 C C . THR A 1 108 ? 11.644 -3.286 -18.276 1.00 86.44 108 THR A C 1
ATOM 829 O O . THR A 1 108 ? 10.904 -4.202 -17.927 1.00 86.44 108 THR A O 1
ATOM 832 N N . VAL A 1 109 ? 11.295 -2.394 -19.204 1.00 86.56 109 VAL A N 1
ATOM 833 C CA . VAL A 1 109 ? 10.061 -2.469 -19.988 1.00 86.56 109 VAL A CA 1
ATOM 834 C C . VAL A 1 109 ? 10.433 -2.630 -21.456 1.00 86.56 109 VAL A C 1
ATOM 836 O O . VAL A 1 109 ? 11.109 -1.770 -22.024 1.00 86.56 109 VAL A O 1
ATOM 839 N N . LYS A 1 110 ? 9.998 -3.728 -22.076 1.00 90.44 110 LYS A N 1
ATOM 840 C CA . LYS A 1 110 ? 10.272 -4.047 -23.484 1.00 90.44 110 LYS A CA 1
ATOM 841 C C . LYS A 1 110 ? 8.977 -4.082 -24.287 1.00 90.44 110 LYS A C 1
ATOM 843 O O . LYS A 1 110 ? 7.917 -4.445 -23.779 1.00 90.44 110 LYS A O 1
ATOM 848 N N . LYS A 1 111 ? 9.071 -3.703 -25.562 1.00 91.00 111 LYS A N 1
ATOM 849 C CA . LYS A 1 111 ? 7.997 -3.931 -26.536 1.00 91.00 111 LYS A CA 1
ATOM 850 C C . LYS A 1 111 ? 8.057 -5.379 -27.006 1.00 91.00 111 LYS A C 1
ATOM 852 O O . LYS A 1 111 ? 9.142 -5.882 -27.283 1.00 91.00 111 LYS A O 1
ATOM 857 N N . ASP A 1 112 ? 6.896 -5.997 -27.145 1.00 92.50 112 ASP A N 1
ATOM 858 C CA . ASP A 1 112 ? 6.725 -7.277 -27.823 1.00 92.50 112 ASP A CA 1
ATOM 859 C C . ASP A 1 112 ? 5.942 -7.020 -29.112 1.00 92.50 112 ASP A C 1
ATOM 861 O O . ASP A 1 112 ? 4.856 -6.448 -29.081 1.00 92.50 112 ASP A O 1
ATOM 865 N N . SER A 1 113 ? 6.503 -7.401 -30.258 1.00 93.50 113 SER A N 1
ATOM 866 C CA . SER A 1 113 ? 5.860 -7.207 -31.562 1.00 93.50 113 SER A CA 1
ATOM 867 C C . SER A 1 113 ? 4.577 -8.023 -31.733 1.00 93.50 113 SER A C 1
ATOM 869 O O . SER A 1 113 ? 3.783 -7.713 -32.617 1.00 93.50 113 SER A O 1
ATOM 871 N N . ASN A 1 114 ? 4.368 -9.051 -30.905 1.00 95.00 114 ASN A N 1
ATOM 872 C CA . ASN A 1 114 ? 3.191 -9.919 -30.942 1.00 95.00 114 ASN A CA 1
ATOM 873 C C . ASN A 1 114 ? 2.126 -9.531 -29.905 1.00 95.00 114 ASN A C 1
ATOM 875 O O . ASN A 1 114 ? 1.099 -10.203 -29.804 1.00 95.00 114 ASN A O 1
ATOM 879 N N . SER A 1 115 ? 2.351 -8.465 -29.133 1.00 94.06 115 SER A N 1
ATOM 880 C CA . SER A 1 115 ? 1.464 -8.050 -28.052 1.00 94.06 115 SER A CA 1
ATOM 881 C C . SER A 1 115 ? 1.244 -6.543 -28.059 1.00 94.06 115 SER A C 1
ATOM 883 O O . SER A 1 115 ? 2.153 -5.745 -28.264 1.00 94.06 115 SER A O 1
ATOM 885 N N . VAL A 1 116 ? 0.012 -6.132 -27.767 1.00 91.56 116 VAL A N 1
ATOM 886 C CA . VAL A 1 116 ? -0.300 -4.720 -27.492 1.00 91.56 116 VAL A CA 1
ATOM 887 C C . VAL A 1 116 ? 0.171 -4.286 -26.099 1.00 91.56 116 VAL A C 1
ATOM 889 O O . VAL A 1 116 ? 0.197 -3.092 -25.802 1.00 91.56 116 VAL A O 1
ATOM 892 N N . PHE A 1 117 ? 0.540 -5.240 -25.238 1.00 90.31 117 PHE A N 1
ATOM 893 C CA . PHE A 1 117 ? 1.007 -4.991 -23.878 1.00 90.31 117 PHE A CA 1
ATOM 894 C C . PHE A 1 117 ? 2.536 -5.051 -23.795 1.00 90.31 117 PHE A C 1
ATOM 896 O O . PHE A 1 117 ? 3.150 -5.916 -24.423 1.00 90.31 117 PHE A O 1
ATOM 903 N N . PRO A 1 118 ? 3.169 -4.176 -22.994 1.00 88.31 118 PRO A N 1
ATOM 904 C CA . PRO A 1 118 ? 4.603 -4.250 -22.762 1.00 88.31 118 PRO A CA 1
ATOM 905 C C . PRO A 1 118 ? 4.969 -5.457 -21.890 1.00 88.31 118 PRO A C 1
ATOM 907 O O . PRO A 1 118 ? 4.213 -5.845 -20.997 1.00 88.31 118 PRO A O 1
ATOM 910 N N . VAL A 1 119 ? 6.172 -5.990 -22.092 1.00 90.19 119 VAL A N 1
ATOM 911 C CA . VAL A 1 119 ? 6.777 -6.993 -21.210 1.00 90.19 119 VAL A CA 1
ATOM 912 C C . VAL A 1 119 ? 7.551 -6.265 -20.117 1.00 90.19 119 VAL A C 1
ATOM 914 O O . VAL A 1 119 ? 8.417 -5.440 -20.414 1.00 90.19 119 VAL A O 1
ATOM 917 N N . GLN A 1 120 ? 7.222 -6.550 -18.859 1.00 89.69 120 GLN A N 1
ATOM 918 C CA . GLN A 1 120 ? 7.907 -6.000 -17.690 1.00 89.69 120 GLN A CA 1
ATOM 919 C C . GLN A 1 120 ? 8.806 -7.075 -17.082 1.00 89.69 120 GLN A C 1
ATOM 921 O O . GLN A 1 120 ? 8.351 -8.181 -16.793 1.00 89.69 120 GLN A O 1
ATOM 926 N N . GLU A 1 121 ? 10.077 -6.741 -16.898 1.00 90.69 121 GLU A N 1
ATOM 927 C CA . GLU A 1 121 ? 11.070 -7.582 -16.234 1.00 90.69 121 GLU A CA 1
ATOM 928 C C . GLU A 1 121 ? 11.374 -7.019 -14.845 1.00 90.69 121 GLU A C 1
ATOM 930 O O . GLU A 1 121 ? 11.359 -5.802 -14.631 1.00 90.69 121 GLU A O 1
ATOM 935 N N . TYR A 1 122 ? 11.654 -7.918 -13.906 1.00 89.62 122 TYR A N 1
ATOM 936 C CA . TYR A 1 122 ? 11.848 -7.600 -12.498 1.00 89.62 122 TYR A CA 1
ATOM 937 C C . TYR A 1 122 ? 13.085 -8.298 -11.947 1.00 89.62 122 TYR A C 1
ATOM 939 O O . TYR A 1 122 ? 13.360 -9.449 -12.291 1.00 89.62 122 TYR A O 1
ATOM 947 N N . ASP A 1 123 ? 13.778 -7.619 -11.033 1.00 92.06 123 ASP A N 1
ATOM 948 C CA . ASP A 1 123 ? 14.755 -8.260 -10.160 1.00 92.06 123 ASP A CA 1
ATOM 949 C C . ASP A 1 123 ? 14.013 -8.865 -8.965 1.00 92.06 123 ASP A C 1
ATOM 951 O O . ASP A 1 123 ? 13.670 -8.181 -8.001 1.00 92.06 123 ASP A O 1
ATOM 955 N N . TRP A 1 124 ? 13.711 -10.159 -9.034 1.00 93.00 124 TRP A N 1
ATOM 956 C CA . TRP A 1 124 ? 12.976 -10.825 -7.959 1.00 93.00 124 TRP A CA 1
ATOM 957 C C . TRP A 1 124 ? 13.755 -10.894 -6.646 1.00 93.00 124 TRP A C 1
ATOM 959 O O . TRP A 1 124 ? 13.132 -10.957 -5.583 1.00 93.00 124 TRP A O 1
ATOM 969 N N . LEU A 1 125 ? 15.090 -10.902 -6.706 1.00 95.25 125 LEU A N 1
ATOM 970 C CA . LEU A 1 125 ? 15.911 -10.925 -5.504 1.00 95.25 125 LEU A CA 1
ATOM 971 C C . LEU A 1 125 ? 15.847 -9.559 -4.819 1.00 95.25 125 LEU A C 1
ATOM 973 O O . LEU A 1 125 ? 15.493 -9.504 -3.645 1.00 95.25 125 LEU A O 1
ATOM 977 N N . ASP A 1 126 ? 16.072 -8.474 -5.559 1.00 92.31 126 ASP A N 1
ATOM 978 C CA . ASP A 1 126 ? 15.949 -7.103 -5.041 1.00 92.31 126 ASP A CA 1
ATOM 979 C C . ASP A 1 126 ? 14.542 -6.822 -4.483 1.00 92.31 126 ASP A C 1
ATOM 981 O O . ASP A 1 126 ? 14.413 -6.366 -3.346 1.00 92.31 126 ASP A O 1
ATOM 985 N N . ILE A 1 127 ? 13.476 -7.195 -5.204 1.00 93.81 127 ILE A N 1
ATOM 986 C CA . ILE A 1 127 ? 12.092 -7.034 -4.721 1.00 93.81 127 ILE A CA 1
ATOM 987 C C . ILE A 1 127 ? 11.882 -7.758 -3.388 1.00 93.81 127 ILE A C 1
ATOM 989 O O . ILE A 1 127 ? 11.271 -7.208 -2.467 1.00 93.81 127 ILE A O 1
ATOM 993 N N . LYS A 1 128 ? 12.383 -8.993 -3.270 1.00 96.25 128 LYS A N 1
ATOM 994 C CA . LYS A 1 128 ? 12.270 -9.777 -2.037 1.00 96.25 128 LYS A CA 1
ATOM 995 C C . LYS A 1 128 ? 13.004 -9.103 -0.881 1.00 96.25 128 LYS A C 1
ATOM 997 O O . LYS A 1 128 ? 12.453 -9.045 0.218 1.00 96.25 128 LYS A O 1
ATOM 1002 N N . GLU A 1 129 ? 14.214 -8.599 -1.117 1.00 96.00 129 GLU A N 1
ATOM 1003 C CA . GLU A 1 129 ? 14.994 -7.889 -0.101 1.00 96.00 129 GLU A CA 1
ATOM 1004 C C . GLU A 1 129 ? 14.286 -6.608 0.355 1.00 96.00 129 GLU A C 1
ATOM 1006 O O . GLU A 1 129 ? 14.149 -6.386 1.559 1.00 96.00 129 GLU A O 1
ATOM 1011 N N . ARG A 1 130 ? 13.751 -5.820 -0.586 1.00 94.31 130 ARG A N 1
ATOM 1012 C CA . ARG A 1 130 ? 13.036 -4.566 -0.303 1.00 94.31 130 ARG A CA 1
ATOM 1013 C C . ARG A 1 130 ? 11.741 -4.776 0.465 1.00 94.31 130 ARG A C 1
ATOM 1015 O O . ARG A 1 130 ? 11.464 -4.045 1.406 1.00 94.31 130 ARG A O 1
ATOM 1022 N N . ILE A 1 131 ? 10.934 -5.763 0.085 1.00 97.12 131 ILE A N 1
ATOM 1023 C CA . ILE A 1 131 ? 9.626 -5.992 0.717 1.00 97.12 131 ILE A CA 1
ATOM 1024 C C . ILE A 1 131 ? 9.772 -6.645 2.100 1.00 97.12 131 ILE A C 1
ATOM 1026 O O . ILE A 1 131 ? 8.882 -6.491 2.940 1.00 97.12 131 ILE A O 1
ATOM 1030 N N . ARG A 1 132 ? 10.878 -7.355 2.371 1.00 98.12 132 ARG A N 1
ATOM 1031 C CA . ARG A 1 132 ? 11.046 -8.117 3.618 1.00 98.12 132 ARG A CA 1
ATOM 1032 C C . ARG A 1 132 ? 10.803 -7.2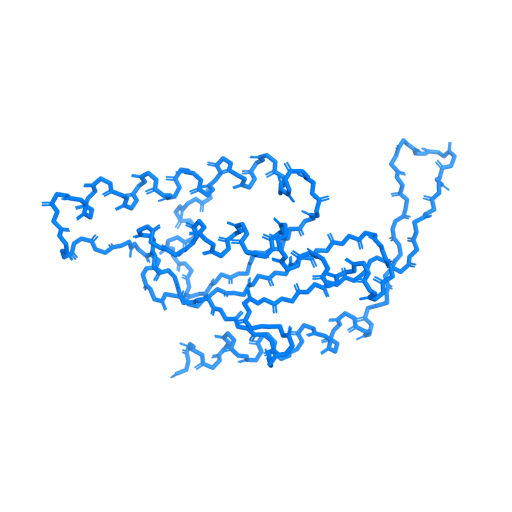84 4.887 1.00 98.12 132 ARG A C 1
ATOM 1034 O O . ARG A 1 132 ? 10.015 -7.760 5.700 1.00 98.12 132 ARG A O 1
ATOM 1041 N N . PRO A 1 133 ? 11.393 -6.087 5.086 1.00 98.25 133 PRO A N 1
ATOM 1042 C CA . PRO A 1 133 ? 11.135 -5.280 6.278 1.00 98.25 133 PRO A CA 1
ATOM 1043 C C . PRO A 1 133 ? 9.654 -4.943 6.454 1.00 98.25 133 PRO A C 1
ATOM 1045 O O . PRO A 1 133 ? 9.124 -5.103 7.547 1.00 98.25 133 PRO A O 1
ATOM 1048 N N . LEU A 1 134 ? 8.961 -4.561 5.374 1.00 98.56 134 LEU A N 1
ATOM 1049 C CA . LEU A 1 134 ? 7.530 -4.256 5.424 1.00 98.56 134 LEU A CA 1
ATOM 1050 C C . LEU A 1 134 ? 6.713 -5.469 5.874 1.00 98.56 134 LEU A C 1
ATOM 1052 O O . LEU A 1 134 ? 5.852 -5.349 6.740 1.00 98.56 134 LEU A O 1
ATOM 1056 N N . VAL A 1 135 ? 6.985 -6.638 5.287 1.00 98.19 135 VAL A N 1
ATOM 1057 C CA . VAL A 1 135 ? 6.277 -7.873 5.642 1.00 98.19 135 VAL A CA 1
ATOM 1058 C C . VAL A 1 135 ? 6.552 -8.246 7.090 1.00 98.19 135 VAL A C 1
ATOM 1060 O O . VAL A 1 135 ? 5.604 -8.491 7.825 1.00 98.19 135 VAL A O 1
ATOM 1063 N N . SER A 1 136 ? 7.815 -8.236 7.519 1.00 98.25 136 SER A N 1
ATOM 1064 C CA . SER A 1 136 ? 8.170 -8.498 8.914 1.00 98.25 136 SER A CA 1
ATOM 1065 C C . SER A 1 136 ? 7.429 -7.560 9.868 1.00 98.25 136 SER A C 1
ATOM 1067 O O . SER A 1 136 ? 6.847 -8.032 10.838 1.00 98.25 136 SER A O 1
ATOM 1069 N N . ASN A 1 137 ? 7.377 -6.261 9.561 1.00 98.50 137 ASN A N 1
ATOM 1070 C CA . ASN A 1 137 ? 6.689 -5.270 10.388 1.00 98.50 137 ASN A CA 1
ATOM 1071 C C . ASN A 1 137 ? 5.180 -5.523 10.467 1.00 98.50 137 ASN A C 1
ATOM 1073 O O . ASN A 1 137 ? 4.624 -5.507 11.557 1.00 98.50 137 ASN A O 1
ATOM 1077 N N . VAL A 1 138 ? 4.522 -5.838 9.346 1.00 98.44 138 VAL A N 1
ATOM 1078 C CA . VAL A 1 138 ? 3.091 -6.193 9.348 1.00 98.44 138 VAL A CA 1
ATOM 1079 C C . VAL A 1 138 ? 2.834 -7.457 10.170 1.00 98.44 138 VAL A C 1
ATOM 1081 O O . VAL A 1 138 ? 1.857 -7.512 10.908 1.00 98.44 138 VAL A O 1
ATOM 1084 N N . MET A 1 139 ? 3.698 -8.469 10.064 1.00 97.88 139 MET A N 1
ATOM 1085 C CA . MET A 1 139 ? 3.537 -9.718 10.815 1.00 97.88 139 MET A CA 1
ATOM 1086 C C . MET A 1 139 ? 3.768 -9.537 12.322 1.00 97.88 139 MET A C 1
ATOM 1088 O O . MET A 1 139 ? 3.137 -10.239 13.110 1.00 97.88 139 MET A O 1
ATOM 1092 N N . MET A 1 140 ? 4.634 -8.604 12.733 1.00 97.44 140 MET A N 1
ATOM 1093 C CA . MET A 1 140 ? 4.833 -8.281 14.152 1.00 97.44 140 MET A CA 1
ATOM 1094 C C . MET A 1 140 ? 3.572 -7.698 14.798 1.00 97.44 140 MET A C 1
ATOM 1096 O O . MET A 1 140 ? 3.308 -7.994 15.953 1.00 97.44 140 MET A O 1
ATOM 1100 N N . GLU A 1 141 ? 2.758 -6.951 14.050 1.00 97.31 141 GLU A N 1
ATOM 1101 C CA . GLU A 1 141 ? 1.483 -6.394 14.536 1.00 97.31 141 GLU A CA 1
ATOM 1102 C C . GLU A 1 141 ? 0.371 -7.447 14.699 1.00 97.31 141 GLU A C 1
ATOM 1104 O O . GLU A 1 141 ? -0.682 -7.156 15.261 1.00 97.31 141 GLU A O 1
ATOM 1109 N N . LEU A 1 142 ? 0.578 -8.663 14.181 1.00 92.38 142 LEU A N 1
ATOM 1110 C CA . LEU A 1 142 ? -0.352 -9.788 14.331 1.00 92.38 142 LEU A CA 1
ATOM 1111 C C . LEU A 1 142 ? -0.005 -10.715 15.504 1.00 92.38 142 LEU A C 1
ATOM 1113 O O . LEU A 1 142 ? -0.773 -11.636 15.781 1.00 92.38 142 LEU A O 1
ATOM 1117 N N . SER A 1 143 ? 1.166 -10.529 16.121 1.00 74.12 143 SER A N 1
ATOM 1118 C CA . SER A 1 143 ? 1.700 -11.389 17.189 1.00 74.12 143 SER A CA 1
ATOM 1119 C C . SER A 1 143 ? 1.296 -10.885 18.569 1.00 74.12 143 SER A C 1
ATOM 1121 O O . SER A 1 143 ? 1.023 -11.746 19.434 1.00 74.12 143 SER A O 1
#

pLDDT: mean 93.8, std 4.69, range [70.31, 98.69]

Radius of gyration: 16.5 Å; chains: 1; bounding box: 39×23×51 Å